Protein AF-A0A3B9L8A0-F1 (afdb_monomer_lite)

Structure (mmCIF, N/CA/C/O backbone):
data_AF-A0A3B9L8A0-F1
#
_entry.id   AF-A0A3B9L8A0-F1
#
loop_
_atom_site.group_PDB
_atom_site.id
_atom_site.type_symbol
_atom_site.label_atom_id
_atom_site.label_alt_id
_atom_site.label_comp_id
_atom_site.label_asym_id
_atom_site.label_entity_id
_atom_site.label_seq_id
_atom_site.pdbx_PDB_ins_code
_atom_site.Cartn_x
_atom_site.Cartn_y
_atom_site.Cartn_z
_atom_site.occupancy
_atom_site.B_iso_or_equiv
_atom_site.auth_seq_id
_atom_site.auth_comp_id
_atom_site.auth_asym_id
_atom_site.auth_atom_id
_atom_site.pdbx_PDB_model_num
ATOM 1 N N . ALA A 1 1 ? -9.781 0.680 -19.358 1.00 66.31 1 ALA A N 1
ATOM 2 C CA . ALA A 1 1 ? -9.454 1.293 -18.056 1.00 66.31 1 ALA A CA 1
ATOM 3 C C . ALA A 1 1 ? -7.941 1.272 -17.885 1.00 66.31 1 ALA A C 1
ATOM 5 O O . ALA A 1 1 ? -7.329 0.311 -18.341 1.00 66.31 1 ALA A O 1
ATOM 6 N N . GLN A 1 2 ? -7.340 2.309 -17.301 1.00 84.75 2 GLN A N 1
ATOM 7 C CA . GLN A 1 2 ? -5.937 2.247 -16.878 1.00 84.75 2 GLN A CA 1
ATOM 8 C C . GLN A 1 2 ? -5.870 1.390 -15.601 1.00 84.75 2 GLN A C 1
ATOM 10 O O . GLN A 1 2 ? -6.717 1.562 -14.730 1.00 84.75 2 GLN A O 1
ATOM 15 N N . ASN A 1 3 ? -4.921 0.451 -15.515 1.00 92.81 3 ASN A N 1
ATOM 16 C CA . ASN A 1 3 ? -4.744 -0.484 -14.384 1.00 92.81 3 ASN A CA 1
ATOM 17 C C . ASN A 1 3 ? -5.934 -1.441 -14.111 1.00 92.81 3 ASN A C 1
ATOM 19 O O . ASN A 1 3 ? -6.449 -1.471 -12.995 1.00 92.81 3 ASN A O 1
ATOM 23 N N . PRO A 1 4 ? -6.397 -2.232 -15.102 1.00 95.25 4 PRO A N 1
ATOM 24 C CA . PRO A 1 4 ? -7.538 -3.145 -14.932 1.00 95.25 4 PRO A CA 1
ATOM 25 C C . PRO A 1 4 ? -7.272 -4.315 -13.964 1.00 95.25 4 PRO A C 1
ATOM 27 O O . PRO A 1 4 ? -8.204 -5.011 -13.577 1.00 95.25 4 PRO A O 1
ATOM 30 N N . ASP A 1 5 ? -6.010 -4.546 -13.609 1.00 94.31 5 ASP A N 1
ATOM 31 C CA . ASP A 1 5 ? -5.528 -5.535 -12.644 1.00 94.31 5 ASP A CA 1
ATOM 32 C C . ASP A 1 5 ? -5.656 -5.078 -11.181 1.00 94.31 5 ASP A C 1
ATOM 34 O O . ASP A 1 5 ? -5.519 -5.897 -10.273 1.00 94.31 5 ASP A O 1
ATOM 38 N N . ILE A 1 6 ? -5.916 -3.788 -10.944 1.00 95.62 6 ILE A N 1
ATOM 39 C CA . ILE A 1 6 ? -5.963 -3.189 -9.609 1.00 95.62 6 ILE A CA 1
ATOM 40 C C . ILE A 1 6 ? -7.408 -2.856 -9.243 1.00 95.62 6 ILE A C 1
ATOM 42 O O . ILE A 1 6 ? -8.129 -2.193 -9.989 1.00 95.62 6 ILE A O 1
ATOM 46 N N . VAL A 1 7 ? -7.817 -3.285 -8.050 1.00 96.56 7 VAL A N 1
ATOM 47 C CA . VAL A 1 7 ? -9.081 -2.863 -7.444 1.00 96.56 7 VAL A CA 1
ATOM 48 C C . VAL A 1 7 ? -8.837 -1.569 -6.677 1.00 96.56 7 VAL A C 1
ATOM 50 O O . VAL A 1 7 ? -8.080 -1.550 -5.710 1.00 96.56 7 VAL A O 1
ATOM 53 N N . PHE A 1 8 ? -9.501 -0.495 -7.097 1.00 95.06 8 PHE A N 1
ATOM 54 C CA . PHE A 1 8 ? -9.508 0.769 -6.368 1.00 95.06 8 PHE A CA 1
ATOM 55 C C . PHE A 1 8 ? -10.720 0.805 -5.438 1.00 95.06 8 PHE A C 1
ATOM 57 O O . PHE A 1 8 ? -11.857 0.655 -5.885 1.00 95.06 8 PHE A O 1
ATOM 64 N N . GLY A 1 9 ? -10.464 0.988 -4.146 1.00 93.62 9 GLY A N 1
ATOM 65 C CA . GLY A 1 9 ? -11.483 1.136 -3.114 1.00 93.62 9 GLY A CA 1
ATOM 66 C C . GLY A 1 9 ? -11.318 2.465 -2.389 1.00 93.62 9 GLY A C 1
ATOM 67 O O . GLY A 1 9 ? -10.204 2.959 -2.235 1.00 93.62 9 GLY A O 1
ATOM 68 N N . MET A 1 10 ? -12.433 3.031 -1.941 1.00 92.81 10 MET A N 1
ATOM 69 C CA . MET A 1 10 ? -12.456 4.198 -1.067 1.00 92.81 10 MET A CA 1
ATOM 70 C C . MET A 1 10 ? -13.153 3.796 0.224 1.00 92.81 10 MET A C 1
ATOM 72 O O . MET A 1 10 ? -14.201 3.152 0.183 1.00 92.81 10 MET A O 1
ATOM 76 N N . VAL A 1 11 ? -12.566 4.170 1.353 1.00 90.75 11 VAL A N 1
ATOM 77 C CA . VAL A 1 11 ? -13.102 3.874 2.680 1.00 90.75 11 VAL A CA 1
ATOM 78 C C . VAL A 1 11 ? -13.169 5.171 3.466 1.00 90.75 11 VAL A C 1
ATOM 80 O O . VAL A 1 11 ? -12.211 5.944 3.457 1.00 90.75 11 VAL A O 1
ATOM 83 N N . ASN A 1 12 ? -14.295 5.404 4.139 1.00 92.12 12 ASN A N 1
ATOM 84 C CA . ASN A 1 12 ? -14.417 6.488 5.097 1.00 92.12 12 ASN A CA 1
ATOM 85 C C . ASN A 1 12 ? -14.107 5.953 6.502 1.00 92.12 12 ASN A C 1
ATOM 87 O O . ASN A 1 12 ? -14.908 5.255 7.113 1.00 92.12 12 ASN A O 1
ATOM 91 N N . THR A 1 13 ? -12.936 6.294 7.028 1.00 89.12 13 THR A N 1
ATOM 92 C CA . THR A 1 13 ? -12.511 5.853 8.362 1.00 89.12 13 THR A CA 1
ATOM 93 C C . THR A 1 13 ? -13.267 6.542 9.501 1.00 89.12 13 THR A C 1
ATOM 95 O O . THR A 1 13 ? -13.213 6.061 10.628 1.00 89.12 13 THR A O 1
ATOM 98 N N . GLU A 1 14 ? -13.985 7.640 9.235 1.00 87.94 14 GLU A N 1
ATOM 99 C CA . GLU A 1 14 ? -14.842 8.302 10.228 1.00 87.94 14 GLU A CA 1
ATOM 100 C C . GLU A 1 14 ? -16.128 7.507 10.495 1.00 87.94 14 GLU A C 1
ATOM 102 O O . GLU A 1 14 ? -16.638 7.522 11.614 1.00 87.94 14 GLU A O 1
ATOM 107 N N . THR A 1 15 ? -16.652 6.801 9.485 1.00 91.19 15 THR A N 1
ATOM 108 C CA . THR A 1 15 ? -17.831 5.929 9.632 1.00 91.19 15 THR A CA 1
ATOM 109 C C . THR A 1 15 ? -17.469 4.524 10.090 1.00 91.19 15 THR A C 1
ATOM 111 O O . THR A 1 15 ? -18.275 3.881 10.759 1.00 91.19 15 THR A O 1
ATOM 114 N N . ASP A 1 16 ? -16.251 4.078 9.781 1.00 88.06 16 ASP A N 1
ATOM 115 C CA . ASP A 1 16 ? -15.761 2.725 10.039 1.00 88.06 16 ASP A CA 1
ATOM 116 C C . ASP A 1 16 ? -14.486 2.765 10.914 1.00 88.06 16 ASP A C 1
ATOM 118 O O . ASP A 1 16 ? -13.372 2.511 10.437 1.00 88.06 16 ASP A O 1
ATOM 122 N N . PRO A 1 17 ? -14.611 3.097 12.216 1.00 86.88 17 PRO A N 1
ATOM 123 C CA . PRO A 1 17 ? -13.465 3.344 13.098 1.00 86.88 17 PRO A CA 1
ATOM 124 C C . PRO A 1 17 ? -12.596 2.102 13.335 1.00 86.88 17 PRO A C 1
ATOM 126 O O . PRO A 1 17 ? -11.406 2.221 13.620 1.00 86.88 17 PRO A O 1
ATOM 129 N N . GLU A 1 18 ? -13.162 0.904 13.183 1.00 90.62 18 GLU A N 1
ATOM 130 C CA . GLU A 1 18 ? -12.424 -0.361 13.250 1.00 90.62 18 GLU A CA 1
ATOM 131 C C . GLU A 1 18 ? -11.357 -0.479 12.155 1.00 90.62 18 GLU A C 1
ATOM 133 O O . GLU A 1 18 ? -10.268 -0.992 12.410 1.00 90.62 18 GLU A O 1
ATOM 138 N N . ILE A 1 19 ? -11.624 0.071 10.966 1.00 88.25 19 ILE A N 1
ATOM 139 C CA . ILE A 1 19 ? -10.667 0.096 9.856 1.00 88.25 19 ILE A CA 1
ATOM 140 C C . ILE A 1 19 ? -9.545 1.083 10.175 1.00 88.25 19 ILE A C 1
ATOM 142 O O . ILE A 1 19 ? -8.371 0.759 9.992 1.00 88.25 19 ILE A O 1
ATOM 146 N N . SER A 1 20 ? -9.898 2.258 10.709 1.00 87.25 20 SER A N 1
ATOM 147 C CA . SER A 1 20 ? -8.922 3.256 11.159 1.00 87.25 20 SER A CA 1
ATOM 148 C C . SER A 1 20 ? -7.977 2.677 12.208 1.00 87.25 20 SER A C 1
ATOM 150 O O . SER A 1 20 ? -6.770 2.878 12.123 1.00 87.25 20 SER A O 1
ATOM 152 N N . ALA A 1 21 ? -8.521 1.936 13.178 1.00 89.75 21 ALA A N 1
ATOM 153 C CA . ALA A 1 21 ? -7.744 1.308 14.236 1.00 89.75 21 ALA A 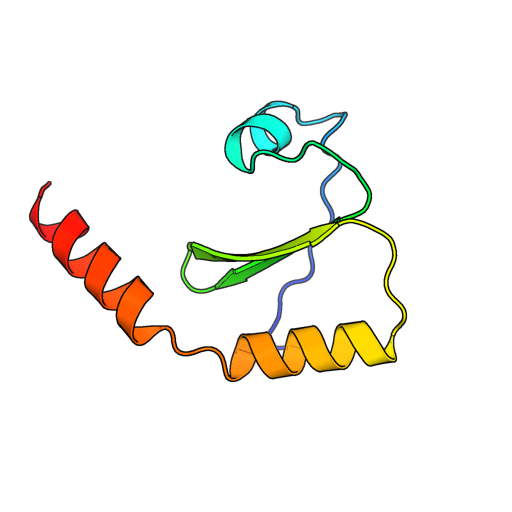CA 1
ATOM 154 C C . ALA A 1 21 ? -6.854 0.177 13.702 1.00 89.75 21 ALA A C 1
ATOM 156 O O . ALA A 1 21 ? -5.681 0.111 14.054 1.00 89.75 21 ALA A O 1
ATOM 157 N N . TYR A 1 22 ? -7.390 -0.691 12.839 1.00 89.12 22 TYR A N 1
ATOM 158 C CA . TYR A 1 22 ? -6.647 -1.830 12.298 1.00 89.12 22 TYR A CA 1
ATOM 159 C C . TYR A 1 22 ? -5.470 -1.408 11.410 1.00 89.12 22 TYR A C 1
ATOM 161 O O . TYR A 1 22 ? -4.399 -2.003 11.488 1.00 89.12 22 TYR A O 1
ATOM 169 N N . PHE A 1 23 ? -5.660 -0.385 10.574 1.00 87.75 23 PHE A N 1
ATOM 170 C CA . PHE A 1 23 ? -4.622 0.128 9.675 1.00 87.75 23 PHE A CA 1
ATOM 171 C C . PHE A 1 23 ? -3.843 1.319 10.249 1.00 87.75 23 PHE A C 1
ATOM 173 O O . PHE A 1 23 ? -3.070 1.937 9.520 1.00 87.75 23 PHE A O 1
ATOM 180 N N . GLU A 1 24 ? -4.048 1.652 11.528 1.00 88.19 24 GLU A N 1
ATOM 181 C CA . GLU A 1 24 ? -3.400 2.778 12.218 1.00 88.19 24 GLU A CA 1
ATOM 182 C C . GLU A 1 24 ? -3.512 4.111 11.445 1.00 88.19 24 GLU A C 1
ATOM 184 O O . GLU A 1 24 ? -2.584 4.925 11.389 1.00 88.19 24 GLU A O 1
ATOM 189 N N . VAL A 1 25 ? -4.670 4.348 10.821 1.00 88.69 25 VAL A N 1
ATOM 190 C CA . VAL A 1 25 ? -4.931 5.568 10.050 1.00 88.69 25 VAL A CA 1
ATOM 191 C C . VAL A 1 25 ? -5.143 6.726 11.020 1.00 88.69 25 VAL A C 1
ATOM 193 O O . VAL A 1 25 ? -6.194 6.847 11.645 1.00 88.69 25 VAL A O 1
ATOM 196 N N . ASN A 1 26 ? -4.131 7.586 11.134 1.00 87.19 26 ASN A N 1
ATOM 197 C CA . ASN A 1 26 ? -4.138 8.749 12.030 1.00 87.19 26 ASN A CA 1
ATOM 198 C C . ASN A 1 26 ? -4.416 10.076 11.306 1.00 87.19 26 ASN A C 1
ATOM 200 O O . ASN A 1 26 ? -4.664 11.097 11.946 1.00 87.19 26 ASN A O 1
ATOM 204 N N . GLN A 1 27 ? -4.312 10.086 9.976 1.00 88.75 27 GLN A N 1
ATOM 205 C CA . GLN A 1 27 ? -4.450 11.272 9.135 1.00 88.75 27 GLN A CA 1
ATOM 206 C C . GLN A 1 27 ? -5.129 10.890 7.817 1.00 88.75 27 GLN A C 1
ATOM 208 O O . GLN A 1 27 ? -4.801 9.862 7.225 1.00 88.75 27 GLN A O 1
ATOM 213 N N . ILE A 1 28 ? -6.057 11.732 7.361 1.00 90.12 28 ILE A N 1
ATOM 214 C CA . ILE A 1 28 ? -6.783 11.588 6.093 1.00 90.12 28 ILE A CA 1
ATOM 215 C C . ILE A 1 28 ? -6.725 12.911 5.302 1.00 90.12 28 ILE A C 1
ATOM 217 O O . ILE A 1 28 ? -6.680 13.973 5.929 1.00 90.12 28 ILE A O 1
ATOM 221 N N . PRO A 1 29 ? -6.729 12.885 3.953 1.00 91.81 29 PRO A N 1
ATOM 222 C CA . PRO A 1 29 ? -6.757 11.702 3.086 1.00 91.81 29 PRO A CA 1
ATOM 223 C C . PRO A 1 29 ? -5.410 10.959 3.040 1.00 91.81 29 PRO A C 1
ATOM 225 O O . PRO A 1 29 ? -4.364 11.519 3.364 1.00 91.81 29 PRO A O 1
ATOM 228 N N . GLY A 1 30 ? -5.437 9.691 2.626 1.00 92.38 30 GLY A N 1
ATOM 229 C CA . GLY A 1 30 ? -4.245 8.865 2.438 1.00 92.38 30 GLY A CA 1
ATOM 230 C C . GLY A 1 30 ? -4.504 7.683 1.504 1.00 92.38 30 GLY A C 1
ATOM 231 O O . GLY A 1 30 ? -5.651 7.330 1.230 1.00 92.38 30 GLY A O 1
ATOM 232 N N . ILE A 1 31 ? -3.428 7.082 1.001 1.00 94.31 31 ILE A N 1
ATOM 233 C CA . ILE A 1 31 ? -3.446 5.917 0.115 1.00 94.31 31 ILE A CA 1
ATOM 234 C C . ILE A 1 31 ? -2.730 4.770 0.810 1.00 94.31 31 ILE A C 1
ATOM 236 O O . ILE A 1 31 ? -1.594 4.916 1.259 1.00 94.31 31 ILE A O 1
ATOM 240 N N . LEU A 1 32 ? -3.381 3.612 0.835 1.00 94.25 32 LEU A N 1
ATOM 241 C CA . LEU A 1 32 ? -2.804 2.357 1.287 1.00 94.25 32 LEU A CA 1
ATOM 242 C C . LEU A 1 32 ? -2.759 1.384 0.107 1.00 94.25 32 LEU A C 1
ATOM 244 O O . LEU A 1 32 ? -3.770 1.148 -0.554 1.00 94.25 32 LEU A O 1
ATOM 248 N N . VAL A 1 33 ? -1.589 0.809 -0.151 1.00 95.75 33 VAL A N 1
ATOM 249 C CA . VAL A 1 33 ? -1.404 -0.219 -1.176 1.00 95.75 33 VAL A CA 1
ATOM 250 C C . VAL A 1 33 ? -1.377 -1.576 -0.498 1.00 95.75 33 VAL A C 1
ATOM 252 O O . VAL A 1 33 ? -0.502 -1.851 0.326 1.00 95.75 33 VAL A O 1
ATOM 255 N N . ILE A 1 34 ? -2.321 -2.434 -0.876 1.00 94.75 34 ILE A N 1
ATOM 256 C CA . ILE A 1 34 ? -2.432 -3.796 -0.359 1.00 94.75 34 ILE A CA 1
ATOM 257 C C . ILE A 1 34 ? -2.162 -4.785 -1.490 1.00 94.75 34 ILE A C 1
ATOM 259 O O . ILE A 1 34 ? -2.778 -4.712 -2.554 1.00 94.75 34 ILE A O 1
ATOM 263 N N . ARG A 1 35 ? -1.265 -5.741 -1.247 1.00 95.19 35 ARG A N 1
ATOM 264 C CA . ARG A 1 35 ? -0.941 -6.829 -2.173 1.00 95.19 35 ARG A CA 1
ATOM 265 C C . ARG 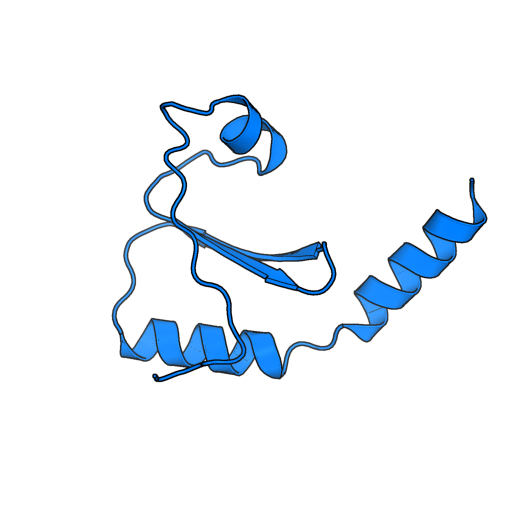A 1 35 ? -0.701 -8.112 -1.389 1.00 95.19 35 ARG A C 1
ATOM 267 O O . ARG A 1 35 ? 0.018 -8.103 -0.401 1.00 95.19 35 ARG A O 1
ATOM 274 N N . GLU A 1 36 ? -1.309 -9.215 -1.832 1.00 93.75 36 GLU A N 1
ATOM 275 C CA . GLU A 1 36 ? -1.206 -10.526 -1.158 1.00 93.75 36 GLU A CA 1
ATOM 276 C C . GLU A 1 36 ? -1.553 -10.451 0.339 1.00 93.75 36 GLU A C 1
ATOM 278 O O . GLU A 1 36 ? -0.865 -11.014 1.182 1.00 93.75 36 GLU A O 1
ATOM 283 N N . GLN A 1 37 ? -2.630 -9.722 0.661 1.00 90.62 37 GLN A N 1
ATOM 284 C CA . GLN A 1 37 ? -3.114 -9.488 2.030 1.00 90.62 37 GLN A CA 1
ATOM 285 C C . GLN A 1 37 ? -2.144 -8.713 2.946 1.00 90.62 37 GLN A C 1
ATOM 287 O O . GLN A 1 37 ? -2.423 -8.573 4.133 1.00 90.62 37 GLN A O 1
ATOM 292 N N . ALA A 1 38 ? -1.060 -8.152 2.402 1.00 91.81 38 ALA A N 1
ATOM 293 C CA . ALA A 1 38 ? -0.135 -7.284 3.119 1.00 91.81 38 ALA A CA 1
ATOM 294 C C . ALA A 1 38 ? -0.281 -5.825 2.677 1.00 91.81 38 ALA A C 1
ATOM 296 O O . ALA A 1 38 ? -0.333 -5.534 1.480 1.00 91.81 38 ALA A O 1
ATOM 297 N N . GLY A 1 39 ? -0.297 -4.903 3.642 1.00 92.94 39 GLY A N 1
ATOM 298 C CA . GLY A 1 39 ? -0.090 -3.480 3.379 1.00 92.94 39 GLY A CA 1
ATOM 299 C C . GLY A 1 39 ? 1.386 -3.236 3.073 1.00 92.94 39 GLY A C 1
ATOM 300 O O . GLY A 1 39 ? 2.226 -3.389 3.955 1.00 92.94 39 GLY A O 1
ATOM 301 N N . ILE A 1 40 ? 1.707 -2.899 1.824 1.00 94.12 40 ILE A N 1
ATOM 302 C CA . ILE A 1 40 ? 3.097 -2.738 1.365 1.00 94.12 40 ILE A CA 1
ATOM 303 C C . ILE A 1 40 ? 3.535 -1.275 1.305 1.00 94.12 40 ILE A C 1
ATOM 305 O O . ILE A 1 40 ? 4.729 -0.993 1.278 1.00 94.12 40 ILE A O 1
ATOM 309 N N . HIS A 1 41 ? 2.586 -0.339 1.291 1.00 93.81 41 HIS A N 1
ATOM 310 C CA . HIS A 1 41 ? 2.878 1.089 1.272 1.00 93.81 41 HIS A CA 1
ATOM 311 C C . HIS A 1 41 ? 1.715 1.896 1.829 1.00 93.81 41 HIS A C 1
ATOM 313 O O . HIS A 1 41 ? 0.565 1.594 1.517 1.00 93.81 41 HIS A O 1
ATOM 319 N N . ALA A 1 42 ? 2.025 2.940 2.594 1.00 92.75 42 ALA A N 1
ATOM 320 C CA . ALA A 1 42 ? 1.065 3.919 3.079 1.00 92.75 42 ALA A CA 1
ATOM 321 C C . ALA A 1 42 ? 1.614 5.329 2.824 1.00 92.75 42 ALA A C 1
ATOM 323 O O . ALA A 1 42 ? 2.727 5.650 3.240 1.00 92.75 42 ALA A O 1
ATOM 324 N N . GLN A 1 43 ? 0.827 6.158 2.146 1.00 92.00 43 GLN A N 1
ATOM 325 C CA . GLN A 1 43 ? 1.130 7.558 1.868 1.00 92.00 43 GLN A CA 1
ATOM 326 C C . GLN A 1 43 ? 0.022 8.423 2.459 1.00 92.00 43 GLN A C 1
ATOM 328 O O . GLN A 1 43 ? -1.153 8.217 2.166 1.00 92.00 43 GLN A O 1
ATOM 333 N N . VAL A 1 44 ? 0.394 9.412 3.265 1.00 91.94 44 VAL A N 1
ATOM 334 C CA . VAL A 1 44 ? -0.550 10.380 3.835 1.00 91.94 44 VAL A CA 1
ATOM 335 C C . VAL A 1 44 ? -0.540 11.663 3.009 1.00 91.94 44 VAL A C 1
ATOM 337 O O . VAL A 1 44 ? 0.520 12.103 2.558 1.00 91.94 44 VAL A O 1
ATOM 340 N N . GLY A 1 45 ? -1.708 12.277 2.849 1.00 90.81 45 GLY A N 1
ATOM 341 C CA . GLY A 1 45 ? -1.896 13.538 2.146 1.00 90.81 45 GLY A CA 1
ATOM 342 C C . GLY A 1 45 ? -2.364 13.370 0.704 1.00 90.81 45 GLY A C 1
ATOM 343 O O . GLY A 1 45 ? -2.545 12.266 0.189 1.00 90.81 45 GLY A O 1
ATOM 344 N N . GLU A 1 46 ? -2.584 14.509 0.057 1.00 91.00 46 GLU A N 1
ATOM 345 C CA . GLU A 1 46 ? -2.975 14.563 -1.347 1.00 91.00 46 GLU A CA 1
ATOM 346 C C . GLU A 1 46 ? -1.796 14.239 -2.262 1.00 91.00 46 GLU A C 1
ATOM 348 O O . GLU A 1 46 ? -0.652 14.613 -1.993 1.00 91.00 46 GLU A O 1
ATOM 353 N N . ILE A 1 47 ? -2.087 13.585 -3.386 1.00 90.69 47 ILE A N 1
ATOM 354 C CA . ILE A 1 47 ? -1.082 13.278 -4.400 1.00 90.69 47 ILE A CA 1
ATOM 355 C C . ILE A 1 47 ? -1.588 13.680 -5.785 1.00 90.69 47 ILE A C 1
ATOM 357 O O . ILE A 1 47 ? -2.771 13.552 -6.098 1.00 90.69 47 ILE A O 1
ATOM 361 N N . GLY A 1 48 ? -0.676 14.146 -6.635 1.00 94.44 48 GLY A N 1
ATOM 362 C CA . GLY A 1 48 ? -0.970 14.405 -8.044 1.00 94.44 48 GLY A CA 1
ATOM 363 C C . GLY A 1 48 ? -0.933 13.129 -8.888 1.00 94.44 48 GLY A C 1
ATOM 364 O O . GLY A 1 48 ? -0.264 12.159 -8.533 1.00 94.44 48 GLY A O 1
ATOM 365 N N . ALA A 1 49 ? -1.585 13.157 -10.054 1.00 93.31 49 ALA A N 1
ATOM 366 C CA . ALA A 1 49 ? -1.654 12.007 -10.963 1.00 93.31 49 ALA A CA 1
ATOM 367 C C . ALA A 1 49 ? -0.280 11.4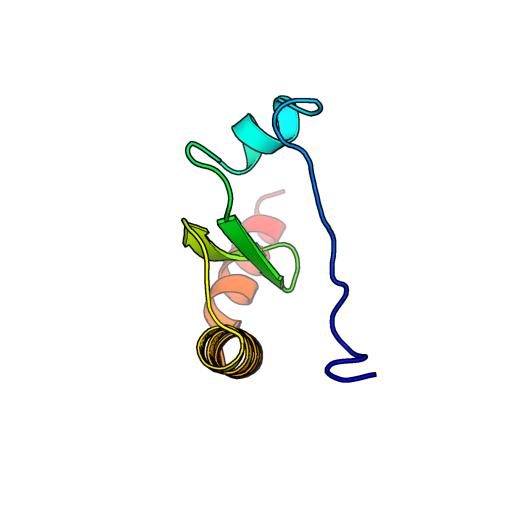05 -11.345 1.00 93.31 49 ALA A C 1
ATOM 369 O O . ALA A 1 49 ? -0.138 10.192 -11.228 1.00 93.31 49 ALA A O 1
ATOM 370 N N . PRO A 1 50 ? 0.769 12.190 -11.686 1.00 95.06 50 PRO A N 1
ATOM 371 C CA . PRO A 1 50 ? 2.071 11.605 -12.022 1.00 95.06 50 PRO A CA 1
ATOM 372 C C . PRO A 1 50 ? 2.714 10.848 -10.854 1.00 95.06 50 PRO A C 1
ATOM 374 O O . PRO A 1 50 ? 3.336 9.810 -11.047 1.00 95.06 50 PRO A O 1
ATOM 377 N N . ALA A 1 51 ? 2.547 11.351 -9.626 1.00 94.00 51 ALA A N 1
ATOM 378 C CA . ALA A 1 51 ? 3.058 10.679 -8.435 1.00 94.00 51 ALA A CA 1
ATOM 379 C C . ALA A 1 51 ? 2.283 9.384 -8.151 1.00 94.00 51 ALA A C 1
ATOM 381 O O . ALA A 1 51 ? 2.868 8.392 -7.725 1.00 94.00 51 ALA A O 1
ATOM 382 N N . PHE A 1 52 ? 0.977 9.374 -8.429 1.00 94.31 52 PHE A N 1
ATOM 383 C CA . PHE A 1 52 ? 0.156 8.174 -8.304 1.00 94.31 52 PHE A CA 1
ATOM 384 C C . PHE A 1 52 ? 0.578 7.080 -9.283 1.00 94.31 52 PHE A C 1
ATOM 386 O O . PHE A 1 52 ? 0.693 5.920 -8.888 1.00 94.31 52 PHE A O 1
ATOM 393 N N . ASP A 1 53 ? 0.867 7.450 -10.531 1.00 95.00 53 ASP A N 1
ATOM 394 C CA . ASP A 1 53 ? 1.344 6.511 -11.546 1.00 95.00 53 ASP A CA 1
ATOM 395 C C . ASP A 1 53 ? 2.676 5.861 -11.132 1.00 95.00 53 ASP A C 1
ATOM 397 O O . ASP A 1 53 ? 2.850 4.650 -11.290 1.00 95.00 53 ASP A O 1
ATOM 401 N N . GLU A 1 54 ? 3.586 6.625 -10.518 1.00 95.50 54 GLU A N 1
ATOM 402 C CA . GLU A 1 54 ? 4.839 6.085 -9.976 1.00 95.50 54 GLU A CA 1
ATOM 403 C C . GLU A 1 54 ? 4.615 5.163 -8.768 1.00 95.50 54 GLU A C 1
ATOM 405 O O . GLU A 1 54 ? 5.256 4.116 -8.686 1.00 95.50 54 GLU A O 1
ATOM 410 N N . ILE A 1 55 ? 3.671 5.472 -7.867 1.00 95.38 55 ILE A N 1
ATOM 411 C CA . ILE A 1 55 ? 3.291 4.556 -6.770 1.00 95.38 55 ILE A CA 1
ATOM 412 C C . ILE A 1 55 ? 2.762 3.238 -7.339 1.00 95.38 55 ILE A C 1
ATOM 414 O O . ILE A 1 55 ? 3.138 2.162 -6.874 1.00 95.38 55 ILE A O 1
ATOM 418 N N . ILE A 1 56 ? 1.911 3.304 -8.364 1.00 95.69 56 ILE A N 1
ATOM 419 C CA . ILE A 1 56 ? 1.361 2.122 -9.029 1.00 95.69 56 ILE A CA 1
ATOM 420 C C . ILE A 1 56 ? 2.476 1.294 -9.681 1.00 95.69 56 ILE A C 1
ATOM 422 O O . ILE A 1 56 ? 2.491 0.067 -9.554 1.00 95.69 56 ILE A O 1
ATOM 426 N N . LYS A 1 57 ? 3.416 1.941 -10.376 1.00 96.56 57 LYS A N 1
ATOM 427 C CA . LYS A 1 57 ? 4.575 1.269 -10.972 1.00 96.56 57 LYS A CA 1
ATOM 428 C C . LYS A 1 57 ? 5.426 0.591 -9.898 1.00 96.56 57 LYS A C 1
ATOM 430 O O . LYS A 1 57 ? 5.681 -0.610 -9.994 1.00 96.56 57 LYS A O 1
ATOM 435 N N . TRP A 1 58 ? 5.780 1.327 -8.848 1.00 96.69 58 TRP A N 1
ATOM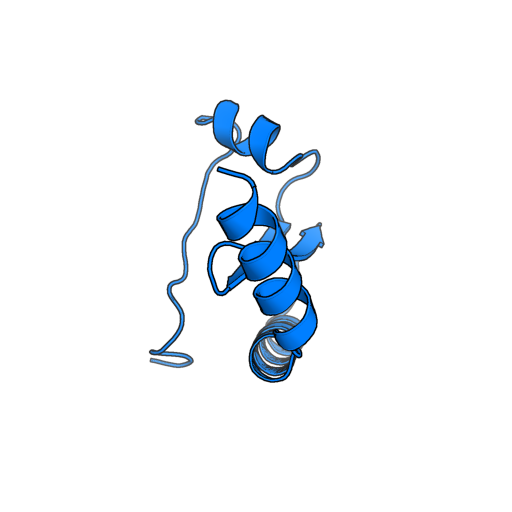 436 C CA . TRP A 1 58 ? 6.537 0.812 -7.713 1.00 96.69 58 TRP A CA 1
ATOM 437 C C . TRP A 1 58 ? 5.836 -0.385 -7.055 1.00 96.69 58 TRP A C 1
ATOM 439 O O . TRP A 1 58 ? 6.474 -1.401 -6.799 1.00 96.69 58 TRP A O 1
ATOM 449 N N . ALA A 1 59 ? 4.515 -0.330 -6.859 1.00 96.38 59 ALA A N 1
ATOM 450 C CA . ALA A 1 59 ? 3.746 -1.405 -6.228 1.00 96.38 59 ALA A CA 1
ATOM 451 C C . ALA A 1 59 ? 3.797 -2.728 -7.014 1.00 96.38 59 ALA A C 1
ATOM 453 O O . ALA A 1 59 ? 3.751 -3.816 -6.427 1.00 96.38 59 ALA A O 1
ATOM 454 N N . ARG A 1 60 ? 3.904 -2.647 -8.347 1.00 95.25 60 ARG A N 1
ATOM 455 C CA . ARG A 1 60 ? 4.079 -3.820 -9.215 1.00 95.25 60 ARG A CA 1
ATOM 456 C C . ARG A 1 60 ? 5.493 -4.389 -9.127 1.00 95.25 60 ARG A C 1
ATOM 458 O O . ARG A 1 60 ? 5.646 -5.610 -9.085 1.00 95.25 60 ARG A O 1
ATOM 465 N N . GLU A 1 61 ? 6.494 -3.515 -9.085 1.00 96.44 61 GLU A N 1
ATOM 466 C CA . GLU A 1 61 ? 7.918 -3.871 -9.035 1.00 96.44 61 GLU A CA 1
ATOM 467 C C . GLU A 1 61 ? 8.385 -4.317 -7.641 1.00 96.44 61 GLU A C 1
ATOM 469 O O . GLU A 1 61 ? 9.389 -5.019 -7.533 1.00 96.44 61 GLU A O 1
ATOM 474 N N . PHE A 1 62 ? 7.657 -3.949 -6.583 1.00 96.94 62 PHE A N 1
ATOM 475 C CA . PHE A 1 62 ? 8.001 -4.283 -5.205 1.00 96.94 62 PHE A CA 1
ATOM 476 C C . PHE A 1 62 ? 8.155 -5.799 -5.003 1.00 96.94 62 PHE A C 1
ATOM 478 O O . PHE A 1 62 ? 7.264 -6.590 -5.343 1.00 96.94 62 PHE A O 1
ATOM 485 N N . ASP A 1 63 ? 9.297 -6.199 -4.436 1.00 96.50 63 ASP A N 1
ATOM 486 C CA . ASP A 1 63 ? 9.626 -7.599 -4.188 1.00 96.50 63 ASP A CA 1
ATOM 487 C C . ASP A 1 63 ? 8.823 -8.153 -3.004 1.00 96.50 63 ASP A C 1
ATOM 489 O O . ASP A 1 63 ? 9.051 -7.818 -1.843 1.00 96.50 63 ASP A O 1
ATOM 493 N N . MET A 1 64 ? 7.894 -9.058 -3.312 1.00 97.12 64 MET A N 1
ATOM 494 C CA . MET A 1 64 ? 7.052 -9.734 -2.324 1.00 97.12 64 MET A CA 1
ATOM 495 C C . MET A 1 64 ? 7.722 -10.958 -1.688 1.00 97.12 64 MET A C 1
ATOM 497 O O . MET A 1 64 ? 7.110 -11.601 -0.835 1.00 97.12 64 MET A O 1
ATOM 501 N N . THR A 1 65 ? 8.950 -11.320 -2.078 1.00 96.56 65 THR A N 1
ATOM 502 C CA . THR A 1 65 ? 9.652 -12.493 -1.530 1.00 96.56 65 THR A CA 1
ATOM 503 C C . THR A 1 65 ? 9.724 -12.458 0.000 1.00 96.56 65 THR A C 1
ATOM 505 O O . THR A 1 65 ? 9.287 -13.433 0.614 1.00 96.56 65 THR A O 1
ATOM 508 N N . PRO A 1 66 ? 10.142 -11.354 0.655 1.00 94.31 66 PRO A N 1
ATOM 509 C CA . PRO A 1 66 ? 10.199 -11.302 2.117 1.00 94.31 66 PRO A CA 1
ATOM 510 C C . PRO A 1 66 ? 8.822 -11.450 2.779 1.00 94.31 66 PRO A C 1
ATOM 512 O O . PRO A 1 66 ? 8.691 -12.143 3.785 1.00 94.31 66 PRO A O 1
ATOM 515 N N . VAL A 1 67 ? 7.784 -10.843 2.191 1.00 93.50 67 VAL A N 1
ATOM 516 C CA . VAL A 1 67 ? 6.399 -10.915 2.689 1.00 93.50 67 VAL A CA 1
ATOM 517 C C . VAL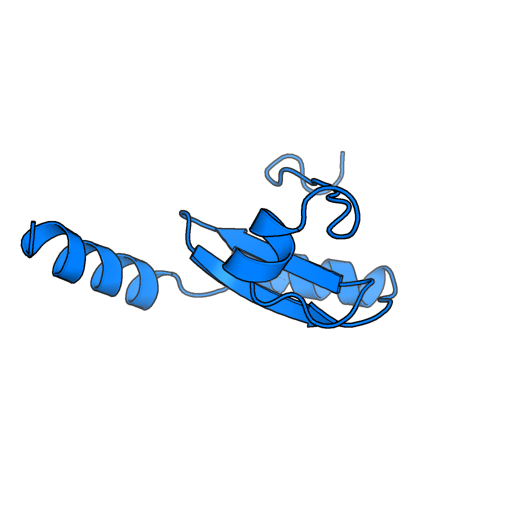 A 1 67 ? 5.874 -12.350 2.622 1.00 93.50 67 VAL A C 1
ATOM 519 O O . VAL A 1 67 ? 5.320 -12.870 3.591 1.00 93.50 67 VAL A O 1
ATOM 522 N N . ARG A 1 68 ? 6.091 -13.027 1.491 1.00 94.50 68 ARG A N 1
ATOM 523 C CA . ARG A 1 68 ? 5.691 -14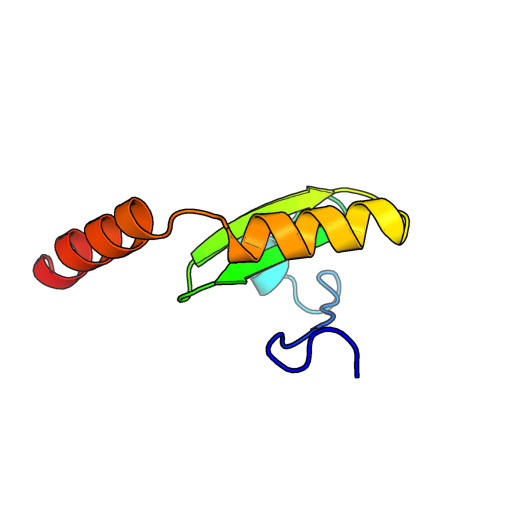.426 1.302 1.00 94.50 68 ARG A CA 1
ATOM 524 C C . ARG A 1 68 ? 6.437 -15.358 2.249 1.00 94.50 68 ARG A C 1
ATOM 526 O O . ARG A 1 68 ? 5.814 -16.250 2.815 1.00 94.50 68 ARG A O 1
ATOM 533 N N . GLU A 1 69 ? 7.743 -15.160 2.440 1.00 94.69 69 GLU A N 1
ATOM 534 C CA . GLU A 1 69 ? 8.524 -15.943 3.405 1.00 94.69 69 GLU A CA 1
ATOM 535 C C . GLU A 1 69 ? 8.027 -15.722 4.839 1.00 94.69 69 GLU A C 1
ATOM 537 O O . GLU A 1 69 ? 7.817 -16.696 5.562 1.00 94.69 69 GLU A O 1
ATOM 542 N N . TYR A 1 70 ? 7.730 -14.478 5.231 1.00 90.25 70 TYR A N 1
ATOM 543 C CA . TYR A 1 70 ? 7.127 -14.182 6.532 1.00 90.25 70 TYR A CA 1
ATOM 544 C C . TYR A 1 70 ? 5.823 -14.966 6.744 1.00 90.25 70 TYR A C 1
ATOM 546 O O . TYR A 1 70 ? 5.678 -15.659 7.754 1.00 90.25 70 TYR A O 1
ATOM 554 N N . TYR A 1 71 ? 4.903 -14.943 5.774 1.00 89.44 71 TYR A N 1
ATOM 555 C CA . TYR A 1 71 ? 3.649 -15.691 5.884 1.00 89.44 71 TYR A CA 1
ATOM 556 C C . TYR A 1 71 ? 3.831 -17.210 5.860 1.00 89.44 71 TYR A C 1
ATOM 558 O O . TYR A 1 71 ? 3.081 -17.903 6.544 1.00 89.44 71 TYR A O 1
ATOM 566 N N . LYS A 1 72 ? 4.824 -17.751 5.141 1.00 90.38 72 LYS A N 1
ATOM 567 C CA . LYS A 1 72 ? 5.153 -19.185 5.213 1.00 90.38 72 LYS A CA 1
ATOM 568 C C . LYS A 1 72 ? 5.600 -19.577 6.619 1.00 90.38 72 LYS A C 1
ATOM 570 O O . LYS A 1 72 ? 5.107 -20.566 7.148 1.00 90.38 72 LYS A O 1
ATOM 575 N N . VAL A 1 73 ? 6.487 -18.798 7.243 1.00 84.44 73 VAL A N 1
ATOM 576 C CA . VAL A 1 73 ? 6.963 -19.079 8.608 1.00 84.44 73 VAL A CA 1
ATOM 577 C C . VAL A 1 73 ? 5.825 -18.963 9.627 1.00 84.44 73 VAL A C 1
ATOM 579 O O . VAL A 1 73 ? 5.698 -19.818 10.500 1.00 84.44 73 VAL A O 1
ATOM 582 N N . GLN A 1 74 ? 4.963 -17.951 9.497 1.00 75.06 74 GLN A N 1
ATOM 583 C CA . GLN A 1 74 ? 3.814 -17.757 10.391 1.00 75.06 74 GLN A CA 1
ATOM 584 C C . GLN A 1 74 ? 2.705 -18.802 10.177 1.00 75.06 74 GLN A C 1
ATOM 586 O O . GLN A 1 74 ? 2.089 -19.255 11.138 1.00 75.06 74 GLN A O 1
ATOM 591 N N . GLY A 1 75 ? 2.466 -19.229 8.934 1.00 59.59 75 GLY A N 1
ATOM 592 C CA . GLY A 1 75 ? 1.503 -20.281 8.597 1.00 59.59 75 GLY A CA 1
ATOM 593 C C . GLY A 1 75 ? 1.922 -21.678 9.062 1.00 59.59 75 GLY A C 1
ATOM 594 O O . GLY A 1 75 ? 1.072 -22.549 9.189 1.00 59.59 75 GLY A O 1
ATOM 595 N N . VAL A 1 76 ? 3.210 -21.882 9.357 1.00 52.53 76 VAL A N 1
ATOM 596 C CA . VAL A 1 76 ? 3.752 -23.113 9.960 1.00 52.53 76 VAL A CA 1
ATOM 597 C C . VAL A 1 76 ? 3.627 -23.110 11.497 1.00 52.53 76 VAL A C 1
ATOM 599 O O . VAL A 1 76 ? 3.769 -24.157 12.120 1.00 52.53 76 VAL A O 1
ATOM 602 N N . GLN A 1 77 ? 3.330 -21.964 12.125 1.00 46.34 77 GLN A N 1
ATOM 603 C CA . GLN A 1 77 ? 3.162 -21.838 13.584 1.00 46.34 77 GLN A CA 1
ATOM 604 C C . GLN A 1 77 ? 1.711 -21.987 14.082 1.00 46.34 77 GLN A C 1
ATOM 606 O O . GLN A 1 77 ? 1.470 -21.791 15.274 1.00 46.34 77 GLN A O 1
ATOM 611 N N . LYS A 1 78 ? 0.753 -22.332 13.211 1.00 41.56 78 LYS A N 1
ATOM 612 C CA . LYS A 1 78 ? -0.634 -22.631 13.604 1.00 41.56 78 LYS A CA 1
ATOM 613 C C . LYS A 1 78 ? -0.951 -24.116 13.526 1.00 41.56 78 LYS A C 1
ATOM 615 O O . LYS A 1 78 ? -0.553 -24.745 12.524 1.00 41.56 78 LYS A O 1
#

Radius of gyration: 14.51 Å; chains: 1; bounding box: 28×38×32 Å

pLDDT: mean 89.76, std 10.45, range [41.56, 97.12]

Sequence (78 aa):
AQNPDIVFGMVNTETDPEISAYFEVNQIPGILVIREQAGIHAQVGEIGAPAFDEIIKWAREFDMTPVREYYKVQGVQK

Secondary structure (DSSP, 8-state):
---TTS------TTT-HHHHHHTT--SSSEEEEEETTEEEEEEES---HHHHHHHHHHHHHS--HHHHHHHHHHHT--

Foldseek 3Di:
DPPPVDDDDDDDCVVVVVVCVVVVPPADDKDFDADPNDGPDIGHDDDDPVVVVVVVVCSVVDDCVVVVVVVVVVVVVD